Protein AF-A0A2D4P6Y4-F1 (afdb_monomer_lite)

Foldseek 3Di:
DPDLQLLVLLVVLVVLVVVCVVQVVDPPPVPDRVVCVVPVVNNVVNVVSVCSLVVSLVVLLQVLLDLPDDLVSVLSSLVSNCSSVVDDPVVSLVSSVVSLVVSLVCLVPDDPPPPDPVVSVVSNVSSVVVSVVSSVVND

Sequence (139 aa):
MESSQYLSATRLYLLCCHLRGLLQLDSSNTHYSPILACFPILARQVAAASHFRSTILQESKSLLKCQTVSDHAVAEALCSAMLLEDSSPRQALADFLLARKSAVQQLLNQPHHDTGIKAQICSLVELLVTTLYQAHALF

Organism: Micrurus surinamensis (NCBI:txid129470)

Structure (mmCIF, N/CA/C/O backbone):
data_AF-A0A2D4P6Y4-F1
#
_entry.id   AF-A0A2D4P6Y4-F1
#
loop_
_atom_site.group_PDB
_atom_site.id
_atom_site.type_symbol
_atom_site.label_atom_id
_atom_site.label_alt_id
_atom_site.label_comp_id
_atom_site.label_asym_id
_atom_site.label_entity_id
_atom_site.label_seq_id
_atom_site.pdbx_PDB_ins_code
_atom_site.Cartn_x
_atom_site.Cartn_y
_atom_site.Cartn_z
_atom_site.occupancy
_atom_site.B_iso_or_equiv
_atom_site.auth_seq_id
_atom_site.auth_comp_id
_atom_site.auth_asym_id
_atom_site.auth_atom_id
_atom_site.pdbx_PDB_model_num
ATOM 1 N N . MET A 1 1 ? -0.253 13.184 -7.064 1.00 50.56 1 MET A N 1
ATOM 2 C CA . MET A 1 1 ? -0.718 11.986 -7.796 1.00 50.56 1 MET A CA 1
ATOM 3 C C . MET A 1 1 ? -2.228 11.918 -7.622 1.00 50.56 1 MET A C 1
ATOM 5 O O . MET A 1 1 ? -2.684 11.693 -6.515 1.00 50.56 1 MET A O 1
ATOM 9 N N . GLU A 1 2 ? -2.988 12.257 -8.660 1.00 46.34 2 GLU A N 1
ATOM 10 C CA . GLU A 1 2 ? -4.296 12.936 -8.543 1.00 46.34 2 GLU A CA 1
ATOM 11 C C . GLU A 1 2 ? -5.530 12.040 -8.294 1.00 46.34 2 GLU A C 1
ATOM 13 O O . GLU A 1 2 ? -6.650 12.532 -8.346 1.00 46.34 2 GLU A O 1
ATOM 18 N N . SER A 1 3 ? -5.377 10.746 -7.991 1.00 62.88 3 SER A N 1
ATOM 19 C CA . SER A 1 3 ? -6.545 9.845 -7.874 1.00 62.88 3 SER A CA 1
ATOM 20 C C . SER A 1 3 ? -6.349 8.588 -7.014 1.00 62.88 3 SER A C 1
ATOM 22 O O . SER A 1 3 ? -7.155 7.668 -7.103 1.00 62.88 3 SER A O 1
ATOM 24 N N . SER A 1 4 ? -5.278 8.500 -6.211 1.00 66.06 4 SER A N 1
ATOM 25 C CA . SER A 1 4 ? -4.927 7.284 -5.441 1.00 66.06 4 SER A CA 1
ATOM 26 C C . SER A 1 4 ? -4.820 5.995 -6.279 1.00 66.06 4 SER A C 1
ATOM 28 O O . SER A 1 4 ? -4.834 4.897 -5.733 1.00 66.06 4 SER A O 1
ATOM 30 N N . GLN A 1 5 ? -4.644 6.116 -7.599 1.00 84.38 5 GLN A N 1
ATOM 31 C CA . GLN A 1 5 ? -4.462 4.998 -8.532 1.00 84.38 5 GLN A CA 1
ATOM 32 C C . GLN A 1 5 ? -3.019 4.468 -8.487 1.00 84.38 5 GLN A C 1
ATOM 34 O O . GLN A 1 5 ? -2.277 4.519 -9.475 1.00 84.38 5 GLN A O 1
ATOM 39 N N . TYR A 1 6 ? -2.582 3.993 -7.320 1.00 89.75 6 TYR A N 1
ATOM 40 C CA . TYR A 1 6 ? -1.201 3.544 -7.107 1.00 89.75 6 TYR A CA 1
ATOM 41 C C . TYR A 1 6 ? -0.848 2.349 -7.987 1.00 89.75 6 TYR A C 1
ATOM 43 O O . TYR A 1 6 ? 0.268 2.278 -8.503 1.00 89.75 6 TYR A O 1
ATOM 51 N N . LEU A 1 7 ? -1.804 1.447 -8.231 1.00 92.31 7 LEU A N 1
ATOM 52 C CA . LEU A 1 7 ? -1.563 0.276 -9.069 1.00 92.31 7 LEU A CA 1
ATOM 53 C C . LEU A 1 7 ? -1.343 0.675 -10.529 1.00 92.31 7 LEU A C 1
ATOM 55 O O . LEU A 1 7 ? -0.460 0.134 -11.192 1.00 92.31 7 LEU A O 1
ATOM 59 N N . SER A 1 8 ? -2.098 1.660 -11.018 1.00 92.94 8 SER A N 1
ATOM 60 C CA . SER A 1 8 ? -1.891 2.232 -12.352 1.00 92.94 8 SER A CA 1
ATOM 61 C C . SER A 1 8 ? -0.507 2.875 -12.469 1.00 92.94 8 SER A C 1
ATOM 63 O O . SER A 1 8 ? 0.245 2.574 -13.398 1.00 92.94 8 SER A O 1
ATOM 65 N N . ALA A 1 9 ? -0.114 3.681 -11.477 1.00 92.25 9 ALA A N 1
ATOM 66 C CA . ALA A 1 9 ? 1.212 4.291 -11.436 1.00 92.25 9 ALA A CA 1
ATOM 67 C C . ALA A 1 9 ? 2.333 3.238 -11.404 1.00 92.25 9 ALA A C 1
ATOM 69 O O . ALA A 1 9 ? 3.307 3.348 -12.148 1.00 92.25 9 ALA A O 1
ATOM 70 N N . THR A 1 10 ? 2.164 2.179 -10.609 1.00 94.25 10 THR A N 1
ATOM 71 C CA . THR A 1 10 ? 3.081 1.033 -10.553 1.00 94.25 10 THR A CA 1
ATOM 72 C C . THR A 1 10 ? 3.197 0.342 -11.907 1.00 94.25 10 THR A C 1
ATOM 74 O O . THR A 1 10 ? 4.306 0.086 -12.366 1.00 94.25 10 THR A O 1
ATOM 77 N N . ARG A 1 11 ? 2.077 0.082 -12.594 1.00 94.00 11 ARG A N 1
ATOM 78 C CA . ARG A 1 11 ? 2.080 -0.538 -13.931 1.00 94.00 11 ARG A CA 1
ATOM 79 C C . ARG A 1 11 ? 2.859 0.300 -14.941 1.00 94.00 11 ARG A C 1
ATOM 81 O O . ARG A 1 11 ? 3.693 -0.242 -15.660 1.00 94.00 11 ARG A O 1
ATOM 88 N N . LEU A 1 12 ? 2.619 1.611 -14.975 1.00 92.50 12 LEU A N 1
ATOM 89 C CA . LEU A 1 12 ? 3.339 2.527 -15.864 1.00 92.50 12 LEU A CA 1
ATOM 90 C C . LEU A 1 12 ? 4.834 2.584 -15.530 1.00 92.50 12 LEU A C 1
ATOM 92 O O . LEU A 1 12 ? 5.666 2.591 -16.436 1.00 92.50 12 LEU A O 1
ATOM 96 N N . TYR A 1 13 ? 5.180 2.572 -14.241 1.00 92.31 13 TYR A N 1
ATOM 97 C CA . TYR A 1 13 ? 6.568 2.515 -13.793 1.00 92.31 13 TYR A CA 1
ATOM 98 C C . TYR A 1 13 ? 7.261 1.219 -14.235 1.00 92.31 13 TYR A C 1
ATOM 100 O O . TYR A 1 13 ? 8.330 1.276 -14.838 1.00 92.31 13 TYR A O 1
ATOM 108 N N . LEU A 1 14 ? 6.642 0.058 -14.009 1.00 92.62 14 LEU A N 1
ATOM 109 C CA . LEU A 1 14 ? 7.199 -1.234 -14.417 1.00 92.62 14 LEU A CA 1
ATOM 110 C C . LEU A 1 14 ? 7.342 -1.339 -15.939 1.00 92.62 14 LEU A C 1
ATOM 112 O O . LEU A 1 14 ? 8.360 -1.831 -16.426 1.00 92.62 14 LEU A O 1
ATOM 116 N N . LEU A 1 15 ? 6.374 -0.816 -16.699 1.00 92.00 15 LEU A N 1
ATOM 117 C CA . LEU A 1 15 ? 6.476 -0.714 -18.154 1.00 92.00 15 LEU A CA 1
ATOM 118 C C . LEU A 1 15 ? 7.662 0.168 -18.566 1.00 92.00 15 LEU A C 1
ATOM 120 O O . LEU A 1 15 ? 8.429 -0.210 -19.448 1.00 92.00 15 LEU A O 1
ATOM 124 N N . CYS A 1 16 ? 7.849 1.314 -17.906 1.00 89.06 16 CYS A N 1
ATOM 125 C CA . CYS A 1 16 ? 9.000 2.185 -18.133 1.00 89.06 16 CYS A CA 1
ATOM 126 C C . CYS A 1 16 ? 10.322 1.452 -17.852 1.00 89.06 16 CYS A C 1
ATOM 128 O O . CYS A 1 16 ? 11.236 1.515 -18.672 1.00 89.06 16 CYS A O 1
ATOM 130 N N . CYS A 1 17 ? 10.415 0.697 -16.753 1.00 88.44 17 CYS A N 1
ATOM 131 C CA . CYS A 1 17 ? 11.582 -0.131 -16.446 1.00 88.44 17 CYS A CA 1
ATOM 132 C C . CYS A 1 17 ? 11.839 -1.196 -17.519 1.00 88.44 17 CYS A C 1
ATOM 134 O O . CYS A 1 17 ? 12.984 -1.384 -17.929 1.00 88.44 17 CYS A O 1
ATOM 136 N N . HIS A 1 18 ? 10.790 -1.859 -18.007 1.00 88.88 18 HIS A N 1
ATOM 137 C CA . HIS A 1 18 ? 10.913 -2.861 -19.061 1.00 88.88 18 HIS A CA 1
ATOM 138 C C . HIS A 1 18 ? 11.408 -2.247 -20.378 1.00 88.88 18 HIS A C 1
ATOM 140 O O . HIS A 1 18 ? 12.367 -2.739 -20.971 1.00 88.88 18 HIS A O 1
ATOM 146 N N . LEU A 1 19 ? 10.818 -1.123 -20.796 1.00 86.88 19 LEU A N 1
ATOM 147 C CA . LEU A 1 19 ? 11.255 -0.377 -21.978 1.00 86.88 19 LEU A CA 1
ATOM 148 C C . LEU A 1 19 ? 12.698 0.111 -21.837 1.00 86.88 19 LEU A C 1
ATOM 150 O O . LEU A 1 19 ? 13.459 0.037 -22.796 1.00 86.88 19 LEU A O 1
ATOM 154 N N . ARG A 1 20 ? 13.099 0.558 -20.641 1.00 83.88 20 ARG A N 1
ATOM 155 C CA . ARG A 1 20 ? 14.482 0.955 -20.358 1.00 83.88 20 ARG A CA 1
ATOM 156 C C . ARG A 1 20 ? 15.463 -0.188 -20.613 1.00 83.88 20 ARG A C 1
ATOM 158 O O . ARG A 1 20 ? 16.489 0.041 -21.250 1.00 83.88 20 ARG A O 1
ATOM 165 N N . GLY A 1 21 ? 15.119 -1.396 -20.162 1.00 83.06 21 GLY A N 1
ATOM 166 C CA . GLY A 1 21 ? 15.909 -2.604 -20.399 1.00 83.06 21 GLY A CA 1
ATOM 167 C C . GLY A 1 21 ? 15.980 -2.982 -21.881 1.00 83.06 21 GLY A C 1
ATOM 168 O O . GLY A 1 21 ? 17.066 -3.236 -22.395 1.00 83.06 21 GLY A O 1
ATOM 169 N N . LEU A 1 22 ? 14.847 -2.945 -22.593 1.00 84.38 22 LEU A N 1
ATOM 170 C CA . LEU A 1 22 ? 14.793 -3.232 -24.034 1.00 84.38 22 LEU A CA 1
ATOM 171 C C . LEU A 1 22 ? 15.611 -2.239 -24.870 1.00 84.38 22 LEU A C 1
ATOM 173 O O . LEU A 1 22 ? 16.268 -2.628 -25.831 1.00 84.38 22 LEU A O 1
ATOM 177 N N . LEU A 1 23 ? 15.576 -0.959 -24.501 1.00 81.69 23 LEU A N 1
ATOM 178 C CA . LEU A 1 23 ? 16.268 0.124 -25.202 1.00 81.69 23 LEU A CA 1
ATOM 179 C C . LEU A 1 23 ? 17.723 0.314 -24.733 1.00 81.69 23 LEU A C 1
ATOM 181 O O . LEU A 1 23 ? 18.396 1.221 -25.225 1.00 81.69 23 LEU A O 1
ATOM 185 N N . GLN A 1 24 ? 18.202 -0.514 -23.794 1.00 76.62 24 GLN A N 1
ATOM 186 C CA . GLN A 1 24 ? 19.556 -0.464 -23.224 1.00 76.62 24 GLN A CA 1
ATOM 187 C C . GLN A 1 24 ? 19.960 0.949 -22.766 1.00 76.62 24 GLN A C 1
ATOM 189 O O . GLN A 1 24 ? 21.078 1.403 -22.998 1.00 76.62 24 GLN A O 1
ATOM 194 N N . LEU A 1 25 ? 19.034 1.673 -22.129 1.00 72.12 25 LEU A N 1
ATOM 195 C CA . LEU A 1 25 ? 19.254 3.065 -21.704 1.00 72.12 25 LEU A CA 1
ATOM 196 C C . LEU A 1 25 ? 20.033 3.169 -20.378 1.00 72.12 25 LEU A C 1
ATOM 198 O O . LEU A 1 25 ? 20.089 4.248 -19.787 1.00 72.12 25 LEU A O 1
ATOM 202 N N . ASP A 1 26 ? 20.585 2.063 -19.874 1.00 67.12 26 ASP A N 1
ATOM 203 C CA . ASP A 1 26 ? 21.305 2.043 -18.606 1.00 67.12 26 ASP A CA 1
ATOM 204 C C . ASP A 1 26 ? 22.673 2.737 -18.740 1.00 67.12 26 ASP A C 1
ATOM 206 O O . ASP A 1 26 ? 23.444 2.534 -19.682 1.00 67.12 26 ASP A O 1
ATOM 210 N N . SER A 1 27 ? 22.966 3.592 -17.760 1.00 58.53 27 SER A N 1
ATOM 211 C CA . SER A 1 27 ? 24.013 4.621 -17.789 1.00 58.53 27 SER A CA 1
ATOM 212 C C . SER A 1 27 ? 25.457 4.109 -17.881 1.00 58.53 27 SER A C 1
ATOM 214 O O . SER A 1 27 ? 26.381 4.911 -18.023 1.00 58.53 27 SER A O 1
ATOM 216 N N . SER A 1 28 ? 25.687 2.798 -17.799 1.00 57.72 28 SER A N 1
ATOM 217 C CA . SER A 1 28 ? 27.025 2.200 -17.861 1.00 57.72 28 SER A CA 1
ATOM 218 C C . SER A 1 28 ? 27.572 2.049 -19.284 1.00 57.72 28 SER A C 1
ATOM 220 O O . SER A 1 28 ? 28.782 1.921 -19.437 1.00 57.72 28 SER A O 1
ATOM 222 N N . ASN A 1 29 ? 26.726 2.130 -20.321 1.00 54.16 29 ASN A N 1
ATOM 223 C CA . ASN A 1 29 ? 27.134 1.982 -21.728 1.00 54.16 29 ASN A CA 1
ATOM 224 C C . ASN A 1 29 ? 26.794 3.209 -22.599 1.00 54.16 29 ASN A C 1
ATOM 226 O O . ASN A 1 29 ? 26.701 3.126 -23.825 1.00 54.16 29 ASN A O 1
ATOM 230 N N . THR A 1 30 ? 26.635 4.373 -21.960 1.00 54.38 30 THR A N 1
ATOM 231 C CA . THR A 1 30 ? 26.167 5.644 -22.554 1.00 54.38 30 THR A CA 1
ATOM 232 C C . THR A 1 30 ? 27.002 6.143 -23.740 1.00 54.38 30 THR A C 1
ATOM 234 O O . THR A 1 30 ? 26.560 7.019 -24.477 1.00 54.38 30 THR A O 1
ATOM 237 N N . HIS A 1 31 ? 28.190 5.586 -23.980 1.00 55.53 31 HIS A N 1
ATOM 238 C CA . HIS A 1 31 ? 29.050 6.040 -25.067 1.00 55.53 31 HIS A CA 1
ATOM 239 C C . HIS A 1 31 ? 28.533 5.694 -26.473 1.00 55.53 31 HIS A C 1
ATOM 241 O O . HIS A 1 31 ? 28.958 6.359 -27.410 1.00 55.53 31 HIS A O 1
ATOM 247 N N . TYR A 1 32 ? 27.598 4.743 -26.639 1.00 55.91 32 TYR A N 1
ATOM 248 C CA . TYR A 1 32 ? 27.089 4.357 -27.969 1.00 55.91 32 TYR A CA 1
ATOM 249 C C . TYR A 1 32 ? 25.643 3.815 -27.973 1.00 55.91 32 TYR A C 1
ATOM 251 O O . TYR A 1 32 ? 25.367 2.806 -28.616 1.00 55.91 32 TYR A O 1
ATOM 259 N N . SER A 1 33 ? 24.684 4.467 -27.301 1.00 68.56 33 SER A N 1
ATOM 260 C CA . SER A 1 33 ? 23.263 4.188 -27.589 1.00 68.56 33 SER A CA 1
ATOM 261 C C . SER A 1 33 ? 22.782 5.105 -28.724 1.00 68.56 33 SER A C 1
ATOM 263 O O . SER A 1 33 ? 22.573 6.300 -28.485 1.00 68.56 33 SER A O 1
ATOM 265 N N . PRO A 1 34 ? 22.584 4.598 -29.961 1.00 73.19 34 PRO A N 1
ATOM 266 C CA . PRO A 1 34 ? 22.118 5.419 -31.084 1.00 73.19 34 PRO A CA 1
ATOM 267 C C . PRO A 1 34 ? 20.739 6.038 -30.807 1.00 73.19 34 PRO A C 1
ATOM 269 O O . PRO A 1 34 ? 20.415 7.109 -31.312 1.00 73.19 34 PRO A O 1
ATOM 272 N N . ILE A 1 35 ? 19.950 5.406 -29.936 1.00 74.19 35 ILE A N 1
ATOM 273 C CA . ILE A 1 35 ? 18.621 5.864 -29.533 1.00 74.19 35 ILE A CA 1
ATOM 274 C C . ILE A 1 35 ? 18.716 7.111 -28.649 1.00 74.19 35 ILE A C 1
ATOM 276 O O . ILE A 1 35 ? 17.972 8.062 -28.867 1.00 74.19 35 ILE A O 1
ATOM 280 N N . LEU A 1 36 ? 19.649 7.151 -27.691 1.00 72.25 36 LEU A N 1
ATOM 281 C CA . LEU A 1 36 ? 19.859 8.336 -26.849 1.00 72.25 36 LEU A CA 1
ATOM 282 C C . LEU A 1 36 ? 20.443 9.517 -27.630 1.00 72.25 36 LEU A C 1
ATOM 284 O O . LEU A 1 36 ? 20.127 10.662 -27.311 1.00 72.25 36 LEU A O 1
ATOM 288 N N . ALA A 1 37 ? 21.237 9.246 -28.670 1.00 74.38 37 ALA A N 1
ATOM 289 C CA . ALA A 1 37 ? 21.721 10.278 -29.584 1.00 74.38 37 ALA A CA 1
ATOM 290 C C . ALA A 1 37 ? 20.571 10.914 -30.389 1.00 74.38 37 ALA A C 1
ATOM 292 O O . ALA A 1 37 ? 20.541 12.131 -30.559 1.00 74.38 37 ALA A O 1
ATOM 293 N N . CYS A 1 38 ? 19.597 10.115 -30.836 1.00 80.81 38 CYS A N 1
ATOM 294 C CA . CYS A 1 38 ? 18.410 10.617 -31.536 1.00 80.81 38 CYS A CA 1
ATOM 295 C C . CYS A 1 38 ? 17.362 11.237 -30.594 1.00 80.81 38 CYS A C 1
ATOM 297 O O . CYS A 1 38 ? 16.651 12.158 -30.992 1.00 80.81 38 CYS A O 1
ATOM 299 N N . PHE A 1 39 ? 17.261 10.756 -29.353 1.00 81.50 39 PHE A N 1
ATOM 300 C CA . PHE A 1 39 ? 16.223 11.147 -28.395 1.00 81.50 39 PHE A CA 1
ATOM 301 C C . PHE A 1 39 ? 16.811 11.484 -27.012 1.00 81.50 39 PHE A C 1
ATOM 303 O O . PHE A 1 39 ? 16.573 10.766 -26.036 1.00 81.50 39 PHE A O 1
ATOM 310 N N . PRO A 1 40 ? 17.520 12.619 -26.868 1.00 76.69 40 PRO A N 1
ATOM 311 C CA . PRO A 1 40 ? 18.170 13.002 -25.609 1.00 76.69 40 PRO A CA 1
ATOM 312 C C . PRO A 1 40 ? 17.174 13.240 -24.463 1.00 76.69 40 PRO A C 1
ATOM 314 O O . PRO A 1 40 ? 17.519 13.123 -23.286 1.00 76.69 40 PRO A O 1
ATOM 317 N N . ILE A 1 41 ? 15.910 13.534 -24.787 1.00 83.62 41 ILE A N 1
ATOM 318 C CA . ILE A 1 41 ? 14.855 13.727 -23.789 1.00 83.62 41 ILE A CA 1
ATOM 319 C C . ILE A 1 41 ? 14.554 12.444 -22.998 1.00 83.62 41 ILE A C 1
ATOM 321 O O . ILE A 1 41 ? 14.183 12.534 -21.827 1.00 83.62 41 ILE A O 1
ATOM 325 N N . LEU A 1 42 ? 14.784 11.264 -23.593 1.00 79.81 42 LEU A N 1
ATOM 326 C CA . LEU A 1 42 ? 14.578 9.976 -22.929 1.00 79.81 42 LEU A CA 1
ATOM 327 C C . LEU A 1 42 ? 15.531 9.801 -21.745 1.00 79.81 42 LEU A C 1
ATOM 329 O O . LEU A 1 42 ? 15.101 9.333 -20.696 1.00 79.81 42 LEU A O 1
ATOM 333 N N . ALA A 1 43 ? 16.786 10.255 -21.856 1.00 75.31 43 ALA A N 1
ATOM 334 C CA . ALA A 1 43 ? 17.734 10.209 -20.741 1.00 75.31 43 ALA A CA 1
ATOM 335 C C . ALA A 1 43 ? 17.220 11.007 -19.532 1.00 75.31 43 ALA A C 1
ATOM 337 O O . ALA A 1 43 ? 17.251 10.532 -18.395 1.00 75.31 43 ALA A O 1
ATOM 338 N N . ARG A 1 44 ? 16.673 12.205 -19.777 1.00 79.19 44 ARG A N 1
ATOM 339 C CA . ARG A 1 44 ? 16.115 13.057 -18.719 1.00 79.19 44 ARG A CA 1
ATOM 340 C C . ARG A 1 44 ? 14.843 12.463 -18.108 1.00 79.19 44 ARG A C 1
ATOM 342 O O . ARG A 1 44 ? 14.667 12.531 -16.894 1.00 79.19 44 ARG A O 1
ATOM 349 N N . GLN A 1 45 ? 13.969 11.878 -18.925 1.00 81.50 45 GLN A N 1
ATOM 350 C CA . GLN A 1 45 ? 12.733 11.245 -18.455 1.00 81.50 45 GLN A CA 1
ATOM 351 C C . GLN A 1 45 ? 13.003 9.980 -17.636 1.00 81.50 45 GLN A C 1
ATOM 353 O O . GLN A 1 45 ? 12.385 9.791 -16.593 1.00 81.50 45 GLN A O 1
ATOM 358 N N . VAL A 1 46 ? 13.963 9.154 -18.054 1.00 77.81 46 VAL A N 1
ATOM 359 C CA . VAL A 1 46 ? 14.400 7.968 -17.304 1.00 77.81 46 VAL A CA 1
ATOM 360 C C . VAL A 1 46 ? 14.995 8.360 -15.951 1.00 77.81 46 VAL A C 1
ATOM 362 O O . VAL A 1 46 ? 14.672 7.738 -14.938 1.00 77.81 46 VAL A O 1
ATOM 365 N N . ALA A 1 47 ? 15.815 9.414 -15.912 1.00 78.38 47 ALA A N 1
ATOM 366 C CA . ALA A 1 47 ? 16.351 9.941 -14.661 1.00 78.38 47 ALA A CA 1
ATOM 367 C C . ALA A 1 47 ? 15.228 10.428 -13.729 1.00 78.38 47 ALA A C 1
ATOM 369 O O . ALA A 1 47 ? 15.210 10.065 -12.556 1.00 78.38 47 ALA A O 1
ATOM 370 N N . ALA A 1 48 ? 14.244 11.169 -14.248 1.00 80.56 48 ALA A N 1
ATOM 371 C CA . ALA A 1 48 ? 13.082 11.600 -13.468 1.00 80.56 48 ALA A CA 1
ATOM 372 C C . ALA A 1 48 ? 12.238 10.413 -12.966 1.00 80.56 48 ALA A C 1
ATOM 374 O O . ALA A 1 48 ? 11.784 10.415 -11.821 1.00 80.56 48 ALA A O 1
ATOM 375 N N . ALA A 1 49 ? 12.087 9.369 -13.786 1.00 80.56 49 ALA A N 1
ATOM 376 C CA . ALA A 1 49 ? 11.316 8.181 -13.441 1.00 80.56 49 ALA A CA 1
ATOM 377 C C . ALA A 1 49 ? 11.920 7.370 -12.285 1.00 80.56 49 ALA A C 1
ATOM 379 O O . ALA A 1 49 ? 11.200 6.621 -11.623 1.00 80.56 49 ALA A O 1
ATOM 380 N N . SER A 1 50 ? 13.214 7.542 -11.990 1.00 75.81 50 SER A N 1
ATOM 381 C CA . SER A 1 50 ? 13.869 6.877 -10.856 1.00 75.81 50 SER A CA 1
ATOM 382 C C . SER A 1 50 ? 13.220 7.215 -9.503 1.00 75.81 50 SER A C 1
ATOM 384 O O . SER A 1 50 ? 13.130 6.343 -8.639 1.00 75.81 50 SER A O 1
ATOM 386 N N . HIS A 1 51 ? 12.675 8.427 -9.348 1.00 86.19 51 HIS A N 1
ATOM 387 C CA . HIS A 1 51 ? 12.006 8.869 -8.122 1.00 86.19 51 HIS A CA 1
ATOM 388 C C . HIS A 1 51 ? 10.581 8.322 -7.968 1.00 86.19 51 HIS A C 1
ATOM 390 O O . HIS A 1 51 ? 10.051 8.284 -6.855 1.00 86.19 51 HIS A O 1
ATOM 396 N N . PHE A 1 52 ? 9.953 7.856 -9.053 1.00 89.31 52 PHE A N 1
ATOM 397 C CA . PHE A 1 52 ? 8.569 7.386 -8.993 1.00 89.31 52 PHE A CA 1
ATOM 398 C C . PHE A 1 52 ? 8.413 6.154 -8.112 1.00 89.31 52 PHE A C 1
ATOM 400 O O . PHE A 1 52 ? 7.436 6.083 -7.375 1.00 89.31 52 PHE A O 1
ATOM 407 N N . ARG A 1 53 ? 9.387 5.233 -8.097 1.00 92.06 53 ARG A N 1
ATOM 408 C CA . ARG A 1 53 ? 9.337 4.060 -7.209 1.00 92.06 53 ARG A CA 1
ATOM 409 C C . ARG A 1 53 ? 9.188 4.470 -5.748 1.00 92.06 53 ARG A C 1
ATOM 411 O O . ARG A 1 53 ? 8.279 3.994 -5.077 1.00 92.06 53 ARG A O 1
ATOM 418 N N . SER A 1 54 ? 10.057 5.363 -5.268 1.00 92.25 54 SER A N 1
ATOM 419 C CA . SER A 1 54 ? 10.022 5.830 -3.879 1.00 92.25 54 SER A CA 1
ATOM 420 C C . SER A 1 54 ? 8.740 6.589 -3.563 1.00 92.25 54 SER A C 1
ATOM 422 O O . SER A 1 54 ? 8.154 6.360 -2.512 1.00 92.25 54 SER A O 1
ATOM 424 N N . THR A 1 55 ? 8.270 7.446 -4.474 1.00 93.00 55 THR A N 1
ATOM 425 C CA . THR A 1 55 ? 7.033 8.206 -4.265 1.00 93.00 55 THR A CA 1
ATOM 426 C C . THR A 1 55 ? 5.816 7.287 -4.218 1.00 93.00 55 THR A C 1
ATOM 428 O O . THR A 1 55 ? 5.025 7.388 -3.288 1.00 93.00 55 THR A O 1
ATOM 431 N N . ILE A 1 56 ? 5.680 6.350 -5.164 1.00 93.50 56 ILE A N 1
ATOM 432 C CA . ILE A 1 56 ? 4.563 5.397 -5.181 1.00 93.50 56 ILE A CA 1
ATOM 433 C C . ILE A 1 56 ? 4.569 4.552 -3.903 1.00 93.50 56 ILE A C 1
ATOM 435 O O . ILE A 1 56 ? 3.516 4.380 -3.299 1.00 93.50 56 ILE A O 1
ATOM 439 N N . LEU A 1 57 ? 5.738 4.069 -3.467 1.00 93.94 57 LEU A N 1
ATOM 440 C CA . LEU A 1 57 ? 5.871 3.280 -2.238 1.00 93.94 57 LEU A CA 1
ATOM 441 C C . LEU A 1 57 ? 5.543 4.068 -0.972 1.00 93.94 57 LEU A C 1
ATOM 443 O O . LEU A 1 57 ? 4.877 3.559 -0.074 1.00 93.94 57 LEU A O 1
ATOM 447 N N . GLN A 1 58 ? 6.026 5.303 -0.878 1.00 93.81 58 GLN A N 1
ATOM 448 C CA . GLN A 1 58 ? 5.764 6.152 0.276 1.00 93.81 58 GLN A CA 1
ATOM 449 C C . GLN A 1 58 ? 4.271 6.468 0.393 1.00 93.81 58 GLN A C 1
ATOM 451 O O . GLN A 1 58 ? 3.703 6.353 1.479 1.00 93.81 58 GLN A O 1
ATOM 456 N N . GLU A 1 59 ? 3.639 6.831 -0.720 1.00 93.25 59 GLU A N 1
ATOM 457 C CA . GLU A 1 59 ? 2.225 7.197 -0.758 1.00 93.25 59 GLU A CA 1
ATOM 458 C C . GLU A 1 59 ? 1.300 5.979 -0.598 1.00 93.25 59 GLU A C 1
ATOM 460 O O . GLU A 1 59 ? 0.268 6.066 0.064 1.00 93.25 59 GLU A O 1
ATOM 465 N N . SER A 1 60 ? 1.669 4.811 -1.134 1.00 93.38 60 SER A N 1
ATOM 466 C CA . SER A 1 60 ? 0.898 3.585 -0.905 1.00 93.38 60 SER A CA 1
ATOM 467 C C . SER A 1 60 ? 0.938 3.178 0.570 1.00 93.38 60 SER A C 1
ATOM 469 O O . SER A 1 60 ? -0.102 2.878 1.155 1.00 93.38 60 SER A O 1
ATOM 471 N N . LYS A 1 61 ? 2.114 3.244 1.212 1.00 93.56 61 LYS A N 1
ATOM 472 C CA . LYS A 1 61 ? 2.285 2.936 2.641 1.00 93.56 61 LYS A CA 1
ATOM 473 C C . LYS A 1 61 ? 1.638 3.974 3.557 1.00 93.56 61 LYS A C 1
ATOM 475 O O . LYS A 1 61 ? 1.188 3.613 4.646 1.00 93.56 61 LYS A O 1
ATOM 480 N N . SER A 1 62 ? 1.582 5.245 3.155 1.00 93.50 62 SER A N 1
ATOM 481 C CA . SER A 1 62 ? 0.869 6.275 3.919 1.00 93.50 62 SER A CA 1
ATOM 482 C C . SER A 1 62 ? -0.643 6.031 3.894 1.00 93.50 62 SER A C 1
ATOM 484 O O . SER A 1 62 ? -1.274 6.102 4.949 1.00 93.50 62 SER A O 1
ATOM 486 N N . LEU A 1 63 ? -1.200 5.620 2.748 1.00 94.19 63 LEU A N 1
ATOM 487 C CA . LEU A 1 63 ? -2.614 5.267 2.614 1.00 94.19 63 LEU A CA 1
ATOM 488 C C . LEU A 1 63 ? -3.030 4.121 3.549 1.00 94.19 63 LEU A C 1
ATOM 490 O O . LEU A 1 63 ? -4.120 4.172 4.115 1.00 94.19 63 LEU A O 1
ATOM 494 N N . LEU A 1 64 ? -2.162 3.132 3.802 1.00 94.31 64 LEU A N 1
ATOM 495 C CA . LEU A 1 64 ? -2.465 2.027 4.732 1.00 94.31 64 LEU A CA 1
ATOM 496 C C . LEU A 1 64 ? -2.711 2.491 6.179 1.00 94.31 64 LEU A C 1
ATOM 498 O O . LEU A 1 64 ? -3.256 1.739 6.985 1.00 94.31 64 LEU A O 1
ATOM 502 N N . LYS A 1 65 ? -2.313 3.718 6.532 1.00 93.69 65 LYS A N 1
ATOM 503 C CA . LYS A 1 65 ? -2.570 4.314 7.852 1.00 93.69 65 LYS A CA 1
ATOM 504 C C . LYS A 1 65 ? -3.931 5.008 7.930 1.00 93.69 65 LYS A C 1
ATOM 506 O O . LYS A 1 65 ? -4.435 5.223 9.028 1.00 93.69 65 LYS A O 1
ATOM 511 N N . CYS A 1 66 ? -4.531 5.356 6.794 1.00 89.50 66 CYS A N 1
ATOM 512 C CA . CYS A 1 66 ? -5.749 6.156 6.727 1.00 89.50 66 CYS A CA 1
ATOM 513 C C . CYS A 1 66 ? -6.993 5.342 7.102 1.00 89.50 66 CYS A C 1
ATOM 515 O O . CYS A 1 66 ? -7.202 4.224 6.635 1.00 89.50 66 CYS A O 1
ATOM 517 N N . GLN A 1 67 ? -7.843 5.922 7.942 1.00 81.50 67 GLN A N 1
ATOM 518 C CA . GLN A 1 67 ? -8.989 5.246 8.547 1.00 81.50 67 GLN A CA 1
ATOM 519 C C . GLN A 1 67 ? -10.146 4.984 7.564 1.00 81.50 67 GLN A C 1
ATOM 521 O O . GLN A 1 67 ? -10.801 3.952 7.640 1.00 81.50 67 GLN A O 1
ATOM 526 N N . THR A 1 68 ? -10.386 5.902 6.628 1.00 80.38 68 THR A N 1
ATOM 527 C CA . THR A 1 68 ? -11.592 5.953 5.781 1.00 80.38 68 THR A CA 1
ATOM 528 C C . THR A 1 68 ? -11.336 5.525 4.334 1.00 80.38 68 THR A C 1
ATOM 530 O O . THR A 1 68 ? -11.895 6.085 3.393 1.00 80.38 68 THR A O 1
ATOM 533 N N . VAL A 1 69 ? -10.458 4.543 4.132 1.00 86.75 69 VAL A N 1
ATOM 534 C CA . VAL A 1 69 ? -10.068 4.089 2.790 1.00 86.75 69 VAL A CA 1
ATOM 535 C C . VAL A 1 69 ? -10.872 2.862 2.383 1.00 86.75 69 VAL A C 1
ATOM 537 O O . VAL A 1 69 ? -11.046 1.949 3.187 1.00 86.75 69 VAL A O 1
ATOM 540 N N . SER A 1 70 ? -11.331 2.825 1.130 1.00 91.25 70 SER A N 1
ATOM 541 C CA . SER A 1 70 ? -12.040 1.672 0.572 1.00 91.25 70 SER A CA 1
ATOM 542 C C . SER A 1 70 ? -11.133 0.447 0.435 1.00 91.25 70 SER A C 1
ATOM 544 O O . SER A 1 70 ? -9.931 0.569 0.190 1.00 91.25 70 SER A O 1
ATOM 546 N N . ASP A 1 71 ? -11.723 -0.745 0.512 1.00 92.75 71 ASP A N 1
ATOM 547 C CA . ASP A 1 71 ? -10.995 -2.015 0.379 1.00 92.75 71 ASP A CA 1
ATOM 548 C C . ASP A 1 71 ? -10.234 -2.094 -0.947 1.00 92.75 71 ASP A C 1
ATOM 550 O O . ASP A 1 71 ? -9.096 -2.552 -0.995 1.00 92.75 71 ASP A O 1
ATOM 554 N N . HIS A 1 72 ? -10.836 -1.570 -2.019 1.00 92.38 72 HIS A N 1
ATOM 555 C CA . HIS A 1 72 ? -10.211 -1.498 -3.333 1.00 92.38 72 HIS A CA 1
ATOM 556 C C . HIS A 1 72 ? -8.933 -0.649 -3.322 1.00 92.38 72 HIS A C 1
ATOM 558 O O . HIS A 1 72 ? -7.904 -1.091 -3.824 1.00 92.38 72 HIS A O 1
ATOM 564 N N . ALA A 1 73 ? -8.966 0.538 -2.712 1.00 92.94 73 ALA A N 1
ATOM 565 C CA . ALA A 1 73 ? -7.792 1.404 -2.645 1.00 92.94 73 ALA A CA 1
ATOM 566 C C . ALA A 1 73 ? -6.688 0.813 -1.750 1.00 92.94 73 ALA A C 1
ATOM 568 O O . ALA A 1 73 ? -5.505 0.939 -2.069 1.00 92.94 73 ALA A O 1
ATOM 569 N N . VAL A 1 74 ? -7.055 0.109 -0.672 1.00 94.56 74 VAL A N 1
ATOM 570 C CA . VAL A 1 74 ? -6.096 -0.652 0.147 1.00 94.56 74 VAL A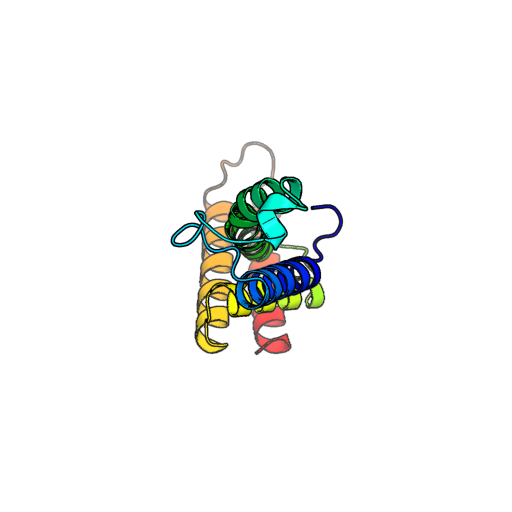 CA 1
ATOM 571 C C . VAL A 1 74 ? -5.472 -1.789 -0.664 1.00 94.56 74 VAL A C 1
ATOM 573 O O . VAL A 1 74 ? -4.250 -1.937 -0.656 1.00 94.56 74 VAL A O 1
ATOM 576 N N . ALA A 1 75 ? -6.272 -2.544 -1.419 1.00 95.00 75 ALA A N 1
ATOM 577 C CA . ALA A 1 75 ? -5.781 -3.605 -2.293 1.00 95.00 75 ALA A CA 1
ATOM 578 C C . ALA A 1 75 ? -4.808 -3.064 -3.353 1.00 95.00 75 ALA A C 1
ATOM 580 O O . ALA A 1 75 ? -3.718 -3.607 -3.522 1.00 95.00 75 ALA A O 1
ATOM 581 N N . GLU A 1 76 ? -5.147 -1.959 -4.025 1.00 94.94 76 GLU A N 1
ATOM 582 C CA . GLU A 1 76 ? -4.260 -1.334 -5.011 1.00 94.94 76 GLU A CA 1
ATOM 583 C C . GLU A 1 76 ? -2.937 -0.867 -4.397 1.00 94.94 76 GLU A C 1
ATOM 585 O O . GLU A 1 76 ? -1.876 -1.060 -5.001 1.00 94.94 76 GLU A O 1
ATOM 590 N N . ALA A 1 77 ? -2.978 -0.277 -3.201 1.00 95.38 77 ALA A N 1
ATOM 591 C CA . ALA A 1 77 ? -1.789 0.159 -2.479 1.00 95.38 77 ALA A CA 1
ATOM 592 C C . ALA A 1 77 ? -0.899 -1.029 -2.074 1.00 95.38 77 ALA A C 1
ATOM 594 O O . ALA A 1 77 ? 0.316 -0.977 -2.283 1.00 95.38 77 ALA A O 1
ATOM 595 N N . LEU A 1 78 ? -1.490 -2.116 -1.565 1.00 95.62 78 LEU A N 1
ATOM 596 C CA . LEU A 1 78 ? -0.771 -3.339 -1.199 1.00 95.62 78 LEU A CA 1
ATOM 597 C C . LEU A 1 78 ? -0.159 -4.024 -2.420 1.00 95.62 78 LEU A C 1
ATOM 599 O O . LEU A 1 78 ? 1.028 -4.338 -2.404 1.00 95.62 78 LEU A O 1
ATOM 603 N N . CYS A 1 79 ? -0.917 -4.184 -3.507 1.00 95.62 79 CYS A N 1
ATOM 604 C CA . CYS A 1 79 ? -0.393 -4.735 -4.756 1.00 95.62 79 CYS A CA 1
ATOM 605 C C . CYS A 1 79 ? 0.745 -3.877 -5.315 1.00 95.62 79 CYS A C 1
ATOM 607 O O . CYS A 1 79 ? 1.749 -4.413 -5.774 1.00 95.62 79 CYS A O 1
ATOM 609 N N . SER A 1 80 ? 0.617 -2.550 -5.250 1.00 95.44 80 SER A N 1
ATOM 610 C CA . SER A 1 80 ? 1.680 -1.631 -5.665 1.00 95.44 80 SER A CA 1
ATOM 611 C C . SER A 1 80 ? 2.945 -1.824 -4.841 1.00 95.44 80 SER A C 1
ATOM 613 O O . SER A 1 80 ? 4.029 -1.948 -5.405 1.00 95.44 80 SER A O 1
ATOM 615 N N . ALA A 1 81 ? 2.815 -1.891 -3.514 1.00 94.69 81 ALA A N 1
ATOM 616 C CA . ALA A 1 81 ? 3.948 -2.130 -2.631 1.00 94.69 81 ALA A CA 1
ATOM 617 C C . ALA A 1 81 ? 4.607 -3.487 -2.911 1.00 94.69 81 ALA A C 1
ATOM 619 O O . ALA A 1 81 ? 5.821 -3.544 -3.085 1.00 94.69 81 ALA A O 1
ATOM 620 N N . MET A 1 82 ? 3.811 -4.549 -3.057 1.00 96.00 82 MET A N 1
ATOM 621 C CA . MET A 1 82 ? 4.307 -5.888 -3.376 1.00 96.00 82 MET A CA 1
ATOM 622 C C . MET A 1 82 ? 5.075 -5.944 -4.690 1.00 96.00 82 MET A C 1
ATOM 624 O O . MET A 1 82 ? 6.168 -6.496 -4.731 1.00 96.00 82 MET A O 1
ATOM 628 N N . LEU A 1 83 ? 4.525 -5.350 -5.750 1.00 95.44 83 LEU A N 1
ATOM 629 C CA . LEU A 1 83 ? 5.155 -5.330 -7.069 1.00 95.44 83 LEU A CA 1
ATOM 630 C C . LEU A 1 83 ? 6.442 -4.500 -7.100 1.00 95.44 83 LEU A C 1
ATOM 632 O O . LEU A 1 83 ? 7.336 -4.789 -7.886 1.00 95.44 83 LEU A O 1
ATOM 636 N N . LEU A 1 84 ? 6.529 -3.443 -6.290 1.00 94.38 84 LEU A N 1
ATOM 637 C CA . LEU A 1 84 ? 7.696 -2.560 -6.260 1.00 94.38 84 LEU A CA 1
ATOM 638 C C . LEU A 1 84 ? 8.776 -3.012 -5.274 1.00 94.38 84 LEU A C 1
ATOM 640 O O . LEU A 1 84 ? 9.917 -2.576 -5.420 1.00 94.38 84 LEU A O 1
ATOM 644 N N . GLU A 1 85 ? 8.449 -3.818 -4.266 1.00 93.88 85 GLU A N 1
ATOM 645 C CA . GLU A 1 85 ? 9.392 -4.353 -3.267 1.00 93.88 85 GLU A CA 1
ATOM 646 C C . GLU A 1 85 ? 9.657 -5.856 -3.433 1.00 93.88 85 GLU A C 1
ATOM 648 O O . GLU A 1 85 ? 10.377 -6.429 -2.619 1.00 93.88 85 GLU A O 1
ATOM 653 N N . ASP A 1 86 ? 9.094 -6.486 -4.470 1.00 93.25 86 ASP A N 1
ATOM 654 C CA . ASP A 1 86 ? 9.141 -7.935 -4.707 1.00 93.25 86 ASP A CA 1
ATOM 655 C C . ASP A 1 86 ? 8.729 -8.744 -3.462 1.00 93.25 86 ASP A C 1
ATOM 657 O O . ASP A 1 86 ? 9.315 -9.775 -3.117 1.00 93.25 86 ASP A O 1
ATOM 661 N N . SER A 1 87 ? 7.718 -8.247 -2.742 1.00 94.50 87 SER A N 1
ATOM 662 C CA . SER A 1 87 ? 7.307 -8.800 -1.454 1.00 94.50 87 SER A CA 1
ATOM 663 C C . SER A 1 87 ? 6.170 -9.817 -1.592 1.00 94.50 87 SER A C 1
ATOM 665 O O . SER A 1 87 ? 5.325 -9.760 -2.486 1.00 94.50 87 SER A O 1
ATOM 667 N N . SER A 1 88 ? 6.162 -10.805 -0.694 1.00 96.62 88 SER A N 1
ATOM 668 C CA . SER A 1 88 ? 5.132 -11.851 -0.671 1.00 96.62 88 SER A CA 1
ATOM 669 C C . SER A 1 88 ? 3.811 -11.345 -0.064 1.00 96.62 88 SER A C 1
ATOM 671 O O . SER A 1 88 ? 3.842 -10.429 0.761 1.00 96.62 88 SER A O 1
ATOM 673 N N . PRO A 1 89 ? 2.655 -11.987 -0.346 1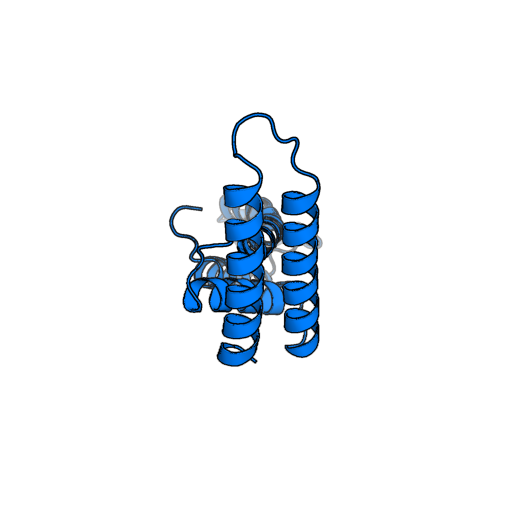.00 96.06 89 PRO A N 1
ATOM 674 C CA . PRO A 1 89 ? 1.384 -11.638 0.301 1.00 96.06 89 PRO A CA 1
ATOM 675 C C . PRO A 1 89 ? 1.461 -11.657 1.835 1.00 96.06 89 PRO A C 1
ATOM 677 O O . PRO A 1 89 ? 0.894 -10.802 2.508 1.00 96.06 89 PRO A O 1
ATOM 680 N N . ARG A 1 90 ? 2.231 -12.597 2.405 1.00 96.69 90 ARG A N 1
ATOM 681 C CA . ARG A 1 90 ? 2.463 -12.672 3.856 1.00 96.69 90 ARG A CA 1
ATOM 682 C C . ARG A 1 90 ? 3.200 -11.436 4.380 1.00 96.69 90 ARG A C 1
ATOM 684 O O . ARG A 1 90 ? 2.858 -10.943 5.450 1.00 96.69 90 ARG A O 1
ATOM 691 N N . GLN A 1 91 ? 4.196 -10.949 3.640 1.00 96.06 91 GLN A N 1
ATOM 692 C CA . GLN A 1 91 ? 4.917 -9.728 3.999 1.00 96.06 91 GLN A CA 1
ATOM 693 C C . GLN A 1 91 ? 4.003 -8.503 3.884 1.00 96.06 91 GLN A C 1
ATOM 695 O O . GLN A 1 91 ? 3.976 -7.687 4.796 1.00 96.06 91 GLN A O 1
ATOM 700 N N . ALA A 1 92 ? 3.187 -8.423 2.831 1.00 96.00 92 ALA A N 1
ATOM 701 C CA . ALA A 1 92 ? 2.225 -7.337 2.656 1.00 96.00 92 ALA A CA 1
ATOM 702 C C . ALA A 1 92 ? 1.194 -7.270 3.793 1.00 96.00 92 ALA A C 1
ATOM 704 O O . ALA A 1 92 ? 0.897 -6.182 4.285 1.00 96.00 92 ALA A O 1
ATOM 705 N N . LEU A 1 93 ? 0.697 -8.421 4.266 1.00 96.88 93 LEU A N 1
ATOM 706 C CA . LEU A 1 93 ? -0.155 -8.489 5.456 1.00 96.88 93 LEU A CA 1
ATOM 707 C C . LEU A 1 93 ? 0.582 -7.981 6.703 1.00 96.88 93 LEU A C 1
ATOM 709 O O . LEU A 1 93 ? 0.026 -7.203 7.476 1.00 96.88 93 LEU A O 1
ATOM 713 N N . ALA A 1 94 ? 1.834 -8.401 6.905 1.00 97.25 94 ALA A N 1
ATOM 714 C CA . ALA A 1 94 ? 2.633 -7.943 8.039 1.00 97.25 94 ALA A CA 1
ATOM 715 C C . ALA A 1 94 ? 2.839 -6.418 8.008 1.00 97.25 94 ALA A C 1
ATOM 717 O O . ALA A 1 94 ? 2.627 -5.750 9.022 1.00 97.25 94 ALA A O 1
ATOM 718 N N . ASP A 1 95 ? 3.173 -5.862 6.844 1.00 95.81 95 ASP A N 1
ATOM 719 C CA . ASP A 1 95 ? 3.376 -4.426 6.645 1.00 95.81 95 ASP A CA 1
ATOM 720 C C . ASP A 1 95 ? 2.072 -3.637 6.827 1.00 95.81 95 ASP A C 1
ATOM 722 O O . ASP A 1 95 ? 2.075 -2.580 7.463 1.00 95.81 95 ASP A O 1
ATOM 726 N N . PHE A 1 96 ? 0.943 -4.170 6.347 1.00 97.06 96 PHE A N 1
ATOM 727 C CA . PHE A 1 96 ? -0.389 -3.613 6.588 1.00 97.06 96 PHE A CA 1
ATOM 728 C C . PHE A 1 96 ? -0.698 -3.519 8.084 1.00 97.06 96 PHE A C 1
ATOM 730 O O . PHE A 1 96 ? -1.023 -2.442 8.588 1.00 97.06 96 PHE A O 1
ATOM 737 N N . LEU A 1 97 ? -0.547 -4.623 8.820 1.00 97.62 97 LEU A N 1
ATOM 738 C CA . LEU A 1 97 ? -0.811 -4.660 10.259 1.00 97.62 97 LEU A CA 1
ATOM 739 C C . LEU A 1 97 ? 0.135 -3.733 11.035 1.00 97.62 97 LEU A C 1
ATOM 741 O O . LEU A 1 97 ? -0.285 -3.079 11.992 1.00 97.62 97 LEU A O 1
ATOM 745 N N . LEU A 1 98 ? 1.394 -3.620 10.608 1.00 97.50 98 LEU A N 1
ATOM 746 C CA . LEU A 1 98 ? 2.365 -2.698 11.196 1.00 97.50 98 LEU A CA 1
ATOM 747 C C . LEU A 1 98 ? 1.962 -1.236 10.945 1.00 97.50 98 LEU A C 1
ATOM 749 O O . LEU A 1 98 ? 1.961 -0.431 11.881 1.00 97.50 98 LEU A O 1
ATOM 753 N N . ALA A 1 99 ? 1.539 -0.894 9.725 1.00 96.31 99 ALA A N 1
ATOM 754 C CA . ALA A 1 99 ? 1.034 0.436 9.393 1.00 96.31 99 ALA A CA 1
ATOM 755 C C . ALA A 1 99 ? -0.194 0.798 10.245 1.00 96.31 99 ALA A C 1
ATOM 757 O O . ALA A 1 99 ? -0.213 1.865 10.868 1.00 96.31 99 ALA A O 1
ATOM 758 N N . ARG A 1 100 ? -1.162 -0.117 10.371 1.00 96.62 100 ARG A N 1
ATOM 759 C CA . ARG A 1 100 ? -2.361 0.057 11.207 1.00 96.62 100 ARG A CA 1
ATOM 760 C C . ARG A 1 100 ? -2.026 0.201 12.691 1.00 96.62 100 ARG A C 1
ATOM 762 O O . ARG A 1 100 ? -2.526 1.119 13.338 1.00 96.62 100 ARG A O 1
ATOM 769 N N . LYS A 1 101 ? -1.104 -0.610 13.222 1.00 96.81 101 LYS A N 1
ATOM 770 C CA . LYS A 1 101 ? -0.579 -0.456 14.591 1.00 96.81 101 LYS A CA 1
ATOM 771 C C . LYS A 1 101 ? 0.049 0.924 14.804 1.00 96.81 101 LYS A C 1
ATOM 773 O O . LYS A 1 101 ? -0.191 1.545 15.837 1.00 96.81 1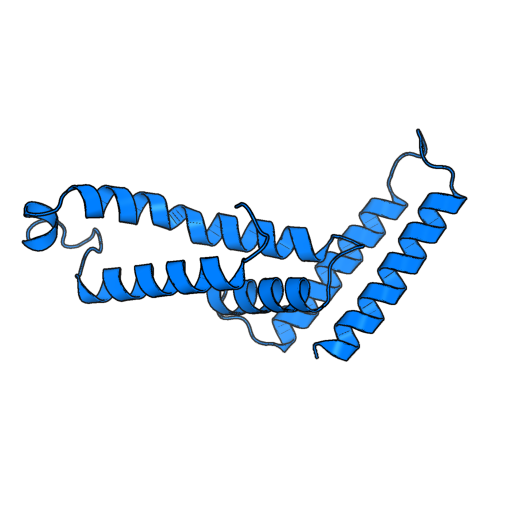01 LYS A O 1
ATOM 778 N N . SER A 1 102 ? 0.831 1.415 13.841 1.00 96.19 102 SER A N 1
ATOM 779 C CA . SER A 1 102 ? 1.442 2.746 13.939 1.00 96.19 102 SER A CA 1
ATOM 780 C C . SER A 1 102 ? 0.390 3.858 13.964 1.00 96.19 102 SER A C 1
ATOM 782 O O . SER A 1 102 ? 0.513 4.789 14.753 1.00 96.19 102 SER A O 1
ATOM 784 N N . ALA A 1 103 ? -0.683 3.728 13.177 1.00 95.25 103 ALA A N 1
ATOM 785 C CA . ALA A 1 103 ? -1.796 4.674 13.168 1.00 95.25 103 ALA A CA 1
ATOM 786 C C . ALA A 1 103 ? -2.563 4.666 14.503 1.00 95.25 103 ALA A C 1
ATOM 788 O O . ALA A 1 103 ? -2.868 5.727 15.041 1.00 95.25 103 ALA A O 1
ATOM 789 N N . VAL A 1 104 ? -2.780 3.489 15.102 1.00 95.12 104 VAL A N 1
ATOM 790 C CA . VAL A 1 104 ? -3.333 3.360 16.463 1.00 95.12 104 VAL A CA 1
ATOM 791 C C . VAL A 1 104 ? -2.462 4.091 17.488 1.00 95.12 104 VAL A C 1
ATOM 793 O O . VAL A 1 104 ? -2.970 4.863 18.297 1.00 95.12 104 VAL A O 1
ATOM 796 N N . GLN A 1 105 ? -1.143 3.885 17.446 1.00 94.19 105 GLN A N 1
ATOM 797 C CA . GLN A 1 105 ? -0.214 4.566 18.353 1.00 94.19 105 GLN A CA 1
ATOM 798 C C . GLN A 1 105 ? -0.227 6.085 18.152 1.00 94.19 105 GLN A C 1
ATOM 800 O O . GLN A 1 105 ? -0.165 6.829 19.127 1.00 94.19 105 GLN A O 1
ATOM 805 N N . GLN A 1 106 ? -0.326 6.554 16.906 1.00 92.12 106 GLN A N 1
ATOM 806 C CA . GLN A 1 106 ? -0.451 7.978 16.601 1.00 92.12 106 GLN A CA 1
ATOM 807 C C . GLN A 1 106 ? -1.737 8.563 17.184 1.00 92.12 106 GLN A C 1
ATOM 809 O O . GLN A 1 106 ? -1.666 9.598 17.838 1.00 92.12 106 GLN A O 1
ATOM 814 N N . LEU A 1 107 ? -2.876 7.882 17.020 1.00 90.94 107 LEU A N 1
ATOM 815 C CA . LEU A 1 107 ? -4.145 8.312 17.606 1.00 90.94 107 LEU A CA 1
ATOM 816 C C . LEU A 1 107 ? -4.060 8.392 19.129 1.00 90.94 107 LEU A C 1
ATOM 818 O O . LEU A 1 107 ? -4.457 9.403 19.684 1.00 90.94 107 LEU A O 1
ATOM 822 N N . LEU A 1 108 ? -3.505 7.386 19.810 1.00 89.75 108 LEU A N 1
ATOM 823 C CA . LEU A 1 108 ? -3.395 7.376 21.277 1.00 89.75 108 LEU A CA 1
ATOM 824 C C . LEU A 1 108 ? -2.484 8.483 21.828 1.00 89.75 108 LEU A C 1
ATOM 826 O O . LEU A 1 108 ? -2.740 9.010 22.907 1.00 89.75 108 LEU A O 1
ATOM 830 N N . ASN A 1 109 ? -1.434 8.837 21.087 1.00 89.44 109 ASN A N 1
ATOM 831 C CA . ASN A 1 109 ? -0.449 9.836 21.503 1.00 89.44 109 ASN A CA 1
ATOM 832 C C . ASN A 1 109 ? -0.800 11.266 21.056 1.00 89.44 109 ASN A C 1
ATOM 834 O O . ASN A 1 109 ? -0.028 12.188 21.323 1.00 89.44 109 ASN A O 1
ATOM 838 N N . GLN A 1 110 ? -1.925 11.476 20.362 1.00 83.75 110 GLN A N 1
ATOM 839 C CA . GLN A 1 110 ? -2.331 12.813 19.935 1.00 83.75 110 GLN A CA 1
ATOM 840 C C . GLN A 1 110 ? -2.687 13.697 21.147 1.00 83.75 110 GLN A C 1
ATOM 842 O O . GLN A 1 110 ? -3.503 13.308 21.994 1.00 83.75 110 GLN A O 1
ATOM 847 N N . PRO A 1 111 ? -2.095 14.902 21.252 1.00 76.25 111 PRO A N 1
ATOM 848 C CA . PRO A 1 111 ? -2.427 15.832 22.319 1.00 76.25 111 PRO A CA 1
ATOM 849 C C . PRO A 1 111 ? -3.881 16.298 22.165 1.00 76.25 111 PRO A C 1
ATOM 851 O O . PRO A 1 111 ? -4.342 16.594 21.065 1.00 76.25 111 PRO A O 1
ATOM 854 N N . HIS A 1 112 ? -4.616 16.335 23.276 1.00 67.31 112 HIS A N 1
ATOM 855 C CA . HIS A 1 112 ? -6.082 16.439 23.320 1.00 67.31 112 HIS A CA 1
ATOM 856 C C . HIS A 1 112 ? -6.617 17.860 23.045 1.00 67.31 112 HIS A C 1
ATOM 858 O O . HIS A 1 112 ? -7.610 18.272 23.640 1.00 67.31 112 HIS A O 1
ATOM 864 N N . HIS A 1 113 ? -5.936 18.647 22.212 1.00 61.41 113 HIS A N 1
ATOM 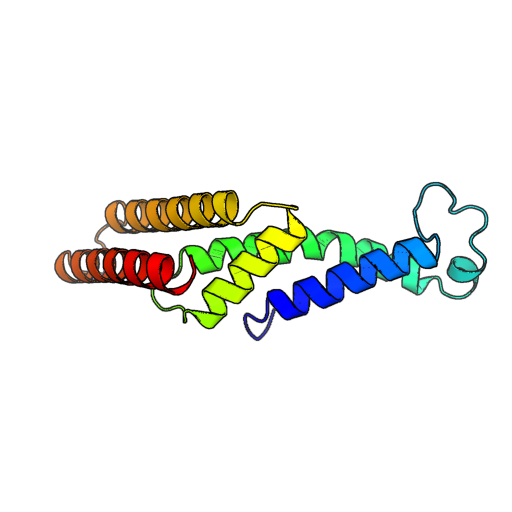865 C CA . HIS A 1 113 ? -6.175 20.088 22.155 1.00 61.41 113 HIS A CA 1
ATOM 866 C C . HIS A 1 113 ? -7.497 20.483 21.475 1.00 61.41 113 HIS A C 1
ATOM 868 O O . HIS A 1 113 ? -8.060 21.485 21.896 1.00 61.41 113 HIS A O 1
ATOM 874 N N . ASP A 1 114 ? -8.047 19.673 20.554 1.00 61.75 114 ASP A N 1
ATOM 875 C CA . ASP A 1 114 ? -9.267 20.042 19.800 1.00 61.75 114 ASP A CA 1
ATOM 876 C C . ASP A 1 114 ? -10.341 18.937 19.679 1.00 61.75 114 ASP A C 1
ATOM 878 O O . ASP A 1 114 ? -11.529 19.226 19.537 1.00 61.75 114 ASP A O 1
ATOM 882 N N . THR A 1 115 ? -9.971 17.657 19.769 1.00 67.25 115 THR A N 1
ATOM 883 C CA . THR A 1 115 ? -10.903 16.517 19.693 1.00 67.25 115 THR A CA 1
ATOM 884 C C . THR A 1 115 ? -11.072 15.879 21.065 1.00 67.25 115 THR A C 1
ATOM 886 O O . THR A 1 115 ? -10.126 15.319 21.614 1.00 67.25 115 THR A O 1
ATOM 889 N N . GLY A 1 116 ? -12.281 15.943 21.629 1.00 83.56 116 GLY A N 1
ATOM 890 C CA . GLY A 1 116 ? -12.569 15.332 22.929 1.00 83.56 116 GLY A CA 1
ATOM 891 C C . GLY A 1 116 ? -12.251 13.830 22.959 1.00 83.56 116 GLY A C 1
ATOM 892 O O . GLY A 1 116 ? -12.398 13.141 21.950 1.00 83.56 116 GLY A O 1
ATOM 893 N N . ILE A 1 117 ? -11.883 13.308 24.137 1.00 87.56 117 ILE A N 1
ATOM 894 C CA . ILE A 1 117 ? -11.473 11.903 24.369 1.00 87.56 117 ILE A CA 1
ATOM 895 C C . ILE A 1 117 ? -12.438 10.898 23.720 1.00 87.56 117 ILE A C 1
ATOM 897 O O . ILE A 1 117 ? -12.020 9.906 23.130 1.00 87.56 117 ILE A O 1
ATOM 901 N N . LYS A 1 118 ? -13.747 11.172 23.770 1.00 90.06 118 LYS A N 1
ATOM 902 C CA . LYS A 1 118 ? -14.767 10.342 23.116 1.00 90.06 118 LYS A CA 1
ATOM 903 C C . LYS A 1 118 ? -14.515 10.182 21.611 1.00 90.06 118 LYS A C 1
ATOM 905 O O . LYS A 1 118 ? -14.589 9.065 21.116 1.00 90.06 118 LYS A O 1
ATOM 910 N N . ALA A 1 119 ? -14.230 11.271 20.895 1.00 89.19 119 ALA A N 1
ATOM 911 C CA . ALA A 1 119 ? -13.987 11.238 19.453 1.00 89.19 119 ALA A CA 1
ATOM 912 C C . ALA A 1 119 ? -12.722 10.435 19.125 1.00 89.19 119 ALA A C 1
ATOM 914 O O . ALA A 1 119 ? -12.746 9.600 18.230 1.00 89.19 119 ALA A O 1
ATOM 915 N N . GLN A 1 120 ? -11.662 10.607 19.918 1.00 89.62 120 GLN A N 1
ATOM 916 C CA . GLN A 1 120 ? -10.422 9.838 19.788 1.00 89.62 120 GLN A CA 1
ATOM 917 C C . GLN A 1 120 ? -10.652 8.332 19.996 1.00 89.62 120 GL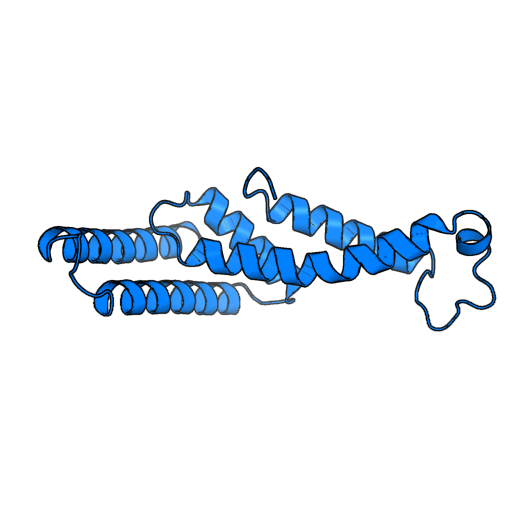N A C 1
ATOM 919 O O . GLN A 1 120 ? -10.155 7.517 19.220 1.00 89.62 120 GLN A O 1
ATOM 924 N N . ILE A 1 121 ? -11.447 7.952 21.005 1.00 90.81 121 ILE A N 1
ATOM 925 C CA . ILE A 1 121 ? -11.835 6.554 21.239 1.00 90.81 121 ILE A CA 1
ATOM 926 C C . ILE A 1 121 ? -12.676 6.021 20.070 1.00 90.81 121 ILE A C 1
ATOM 928 O O . ILE A 1 121 ? -12.429 4.905 19.617 1.00 90.81 121 ILE A O 1
ATOM 932 N N . CYS A 1 122 ? -13.633 6.797 19.548 1.00 92.69 122 CYS A N 1
ATOM 933 C CA . CYS A 1 122 ? -14.413 6.402 18.371 1.00 92.69 122 CYS A CA 1
ATOM 934 C C . CYS A 1 122 ? -13.507 6.149 17.159 1.00 92.69 122 CYS A C 1
ATOM 936 O O . CYS A 1 122 ? -13.589 5.075 16.567 1.00 92.69 122 CYS A O 1
ATOM 938 N N . SER A 1 123 ? -12.584 7.068 16.853 1.00 92.25 123 SER A N 1
ATOM 939 C CA . SER A 1 123 ? -11.636 6.899 15.747 1.00 92.25 123 SER A CA 1
ATOM 940 C C . SER A 1 123 ? -10.731 5.680 15.934 1.00 92.25 123 SER A C 1
ATOM 942 O O . SER A 1 123 ? -10.459 4.937 14.992 1.00 92.25 123 SER A O 1
ATOM 944 N N . LEU A 1 124 ? -10.292 5.422 17.168 1.00 93.69 124 LEU A N 1
ATOM 945 C CA . LEU A 1 124 ? -9.506 4.236 17.489 1.00 93.69 124 LEU A CA 1
ATOM 946 C C . LEU A 1 124 ? -10.288 2.945 17.210 1.00 93.69 124 LEU A C 1
ATOM 948 O O . LEU A 1 124 ? -9.769 2.039 16.558 1.00 93.69 124 LEU A O 1
ATOM 952 N N . VAL A 1 125 ? -11.525 2.853 17.704 1.00 94.69 125 VAL A N 1
ATOM 953 C CA . VAL A 1 125 ? -12.375 1.667 17.523 1.00 94.69 125 VAL A CA 1
ATOM 954 C C . VAL A 1 125 ? -12.682 1.448 16.046 1.00 94.69 125 VAL A C 1
ATOM 956 O O . VAL A 1 125 ? -12.526 0.336 15.549 1.00 94.69 125 VAL A O 1
ATOM 959 N N . GLU A 1 126 ? -13.047 2.500 15.321 1.00 94.69 126 GLU A N 1
ATOM 960 C CA . GLU A 1 126 ? -13.276 2.440 13.878 1.00 94.69 126 GLU A CA 1
ATOM 961 C C . GLU A 1 126 ? -12.022 1.970 13.119 1.00 94.69 126 GLU A C 1
ATOM 963 O O . GLU A 1 126 ? -12.128 1.118 12.236 1.00 94.69 126 GLU A O 1
ATOM 968 N N . LEU A 1 127 ? -10.824 2.453 13.473 1.00 95.44 127 LEU A N 1
ATOM 969 C CA . LEU A 1 127 ? -9.569 1.996 12.864 1.00 95.44 127 LEU A CA 1
ATOM 970 C C . LEU A 1 127 ? -9.311 0.503 13.124 1.00 95.44 127 LEU A C 1
ATOM 972 O O . LEU A 1 127 ? -8.883 -0.215 12.222 1.00 95.44 127 LEU A O 1
ATOM 976 N N . LEU A 1 128 ? -9.576 0.010 14.336 1.00 96.00 128 LEU A N 1
ATOM 977 C CA . LEU A 1 128 ? -9.426 -1.412 14.666 1.00 96.00 128 LEU A CA 1
ATOM 978 C C . LEU A 1 128 ? -10.429 -2.283 13.900 1.00 96.00 128 LEU A C 1
ATOM 980 O O . LEU A 1 128 ? -10.043 -3.299 13.322 1.00 96.00 128 LEU A O 1
ATOM 984 N N . VAL A 1 129 ? -11.697 -1.869 13.858 1.00 95.81 129 VAL A N 1
ATOM 985 C CA . VAL A 1 129 ? -12.766 -2.580 13.142 1.00 95.81 129 VAL A CA 1
ATOM 986 C C . VAL A 1 129 ? -12.459 -2.651 11.648 1.00 95.81 129 VAL A C 1
ATOM 988 O O . VAL A 1 129 ? -12.473 -3.736 11.070 1.00 95.81 129 VAL A O 1
ATOM 991 N N . THR A 1 130 ? -12.116 -1.517 11.031 1.00 95.62 130 THR A N 1
ATOM 992 C CA . THR A 1 130 ? -11.742 -1.459 9.608 1.00 95.62 130 THR A CA 1
ATOM 993 C C . THR A 1 130 ? -10.492 -2.278 9.309 1.00 95.62 130 THR A C 1
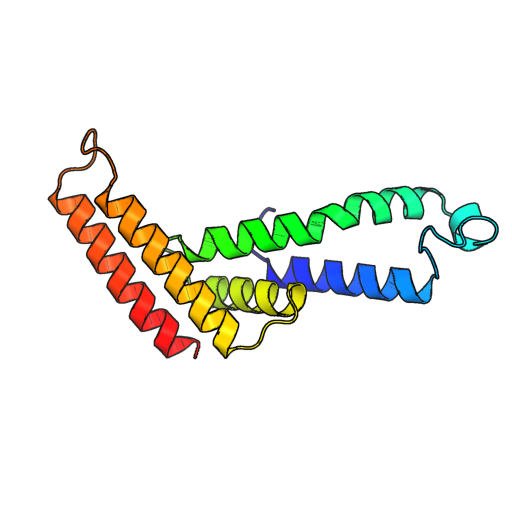ATOM 995 O O . THR A 1 130 ? -10.453 -2.963 8.293 1.00 95.62 130 THR A O 1
ATOM 998 N N . THR A 1 131 ? -9.504 -2.295 10.209 1.00 96.50 131 THR A N 1
ATOM 999 C CA . THR A 1 131 ? -8.306 -3.137 10.062 1.00 96.50 131 THR A CA 1
ATOM 1000 C C . THR A 1 131 ? -8.662 -4.618 10.001 1.00 96.50 131 THR A C 1
ATOM 1002 O O . THR A 1 131 ? -8.190 -5.315 9.106 1.00 96.50 131 THR A O 1
ATOM 1005 N N . LEU A 1 132 ? -9.489 -5.107 10.931 1.00 96.44 132 LEU A N 1
ATOM 1006 C CA . LEU A 1 132 ? -9.894 -6.515 10.960 1.00 96.44 132 LEU A CA 1
ATOM 1007 C C . LEU A 1 132 ? -10.729 -6.886 9.734 1.00 96.44 132 LEU A C 1
ATOM 1009 O O . LEU A 1 132 ? -10.488 -7.923 9.119 1.00 96.44 132 LEU A O 1
ATOM 1013 N N . TYR A 1 133 ? -11.673 -6.022 9.365 1.00 95.88 133 TYR A N 1
ATOM 1014 C CA . TYR A 1 133 ? -12.513 -6.223 8.192 1.00 95.88 133 TYR A CA 1
ATOM 1015 C C . TYR A 1 133 ? -11.678 -6.288 6.903 1.00 95.88 133 TYR A C 1
ATOM 1017 O O . TYR A 1 133 ? -11.803 -7.240 6.140 1.00 95.88 133 TYR A O 1
ATOM 1025 N N . GLN A 1 134 ? -10.764 -5.338 6.694 1.00 96.19 134 GLN A N 1
ATOM 1026 C CA . GLN A 1 134 ? -9.908 -5.303 5.504 1.00 96.19 134 GLN A CA 1
ATOM 1027 C C . GLN A 1 134 ? -8.886 -6.434 5.475 1.00 96.19 134 GLN A C 1
ATOM 1029 O O . GLN A 1 134 ? -8.615 -6.971 4.407 1.00 96.19 134 GLN A O 1
ATOM 1034 N N . ALA A 1 135 ? -8.343 -6.831 6.630 1.00 95.88 135 ALA A N 1
ATOM 1035 C CA . ALA A 1 135 ? -7.480 -8.003 6.705 1.00 95.88 135 ALA A CA 1
ATOM 1036 C C . ALA A 1 135 ? -8.230 -9.261 6.249 1.00 95.88 135 ALA A C 1
ATOM 1038 O O . ALA A 1 135 ? -7.692 -10.017 5.455 1.00 95.88 135 ALA A O 1
ATOM 1039 N N . HIS A 1 136 ? -9.476 -9.446 6.697 1.00 96.06 136 HIS A N 1
ATOM 1040 C CA . HIS A 1 136 ? -10.302 -10.585 6.300 1.00 96.06 136 HIS A CA 1
ATOM 1041 C C . HIS A 1 136 ? -10.754 -10.535 4.833 1.00 96.06 136 HIS A C 1
ATOM 1043 O O . HIS A 1 136 ? -10.841 -11.568 4.180 1.00 96.06 136 HIS A O 1
ATOM 1049 N N . ALA A 1 137 ? -11.074 -9.349 4.313 1.00 95.38 137 ALA A N 1
ATOM 1050 C CA . ALA A 1 137 ? -11.554 -9.199 2.942 1.00 95.38 137 ALA A CA 1
ATOM 1051 C C . ALA A 1 137 ? -10.442 -9.378 1.893 1.00 95.38 137 ALA A C 1
ATOM 1053 O O . ALA A 1 137 ? -10.730 -9.752 0.756 1.00 95.38 137 ALA A O 1
ATOM 1054 N N . LEU A 1 138 ? -9.191 -9.071 2.252 1.00 95.00 138 LEU A N 1
ATOM 1055 C CA . LEU A 1 138 ? -8.067 -9.010 1.312 1.00 95.00 138 LEU A CA 1
ATOM 1056 C C . LEU A 1 138 ? -7.082 -10.187 1.420 1.00 95.00 138 LEU A C 1
ATOM 1058 O O . LEU A 1 138 ? -6.293 -10.368 0.490 1.00 95.00 138 LEU A O 1
ATOM 1062 N N . PHE A 1 139 ? -7.104 -10.963 2.511 1.00 93.56 139 PHE A N 1
ATOM 1063 C CA . PHE A 1 139 ? -6.175 -12.071 2.780 1.00 93.56 139 PHE A CA 1
ATOM 1064 C C . PHE A 1 139 ? -6.902 -13.324 3.271 1.00 93.56 139 PHE A C 1
ATOM 1066 O O . PHE A 1 139 ? -6.462 -14.425 2.867 1.00 93.56 139 PHE A O 1
#

Radius of gyration: 19.85 Å; chains: 1; bounding box: 44×33×56 Å

InterPro domains:
  IPR033370 Conserved oligomeric Golgi complex subunit 1 [PTHR31658] (1-139)

Secondary structure (DSSP, 8-state):
-TT--HHHHHHHHHHHHHHHHHTT--GGGGGG-HHHHH-HHHHHHHHHHHHHHHHHHHHHHHHTT-TT--HHHHHHHHHHHHHHHT--HHHHHHHHHHHHHHHHHHHHTS--SSS-HHHHHHHHHHHHHHHHHHHHHH-

pLDDT: mean 86.69, std 11.84, range [46.34, 97.62]